Protein AF-R6ZI17-F1 (afdb_monomer_lite)

Foldseek 3Di:
DDPPPDPQVVVVVVCVVVVLAPDCVSVVVVVVVVVVVPDPPVVVVVVVVCCCVPPVVVRVVSSVVSVVVVVVD

pLDDT: mean 74.16, std 10.91, range [41.34, 87.5]

Sequence (73 aa):
MSFIAGSPREVLREAFQADLISDDAWMEMLKVRNELTHDYDCEIVKQHCHMIVEKYIDLFYDFEKKVKQLMDR

Radius of gyration: 14.47 Å; chains: 1; bounding box: 35×19×42 Å

Structure (mmCIF, N/CA/C/O backbone):
data_AF-R6ZI17-F1
#
_entry.id   AF-R6ZI17-F1
#
loop_
_atom_site.group_PDB
_atom_site.id
_atom_site.type_symbol
_atom_site.label_atom_id
_atom_site.label_alt_id
_atom_site.label_comp_id
_atom_site.label_asym_id
_atom_site.label_entity_id
_atom_site.label_seq_id
_atom_site.pdbx_PDB_ins_code
_atom_site.Cartn_x
_atom_site.Cartn_y
_atom_site.Cartn_z
_atom_site.occupancy
_atom_site.B_iso_or_equiv
_atom_site.auth_seq_id
_atom_site.auth_comp_id
_atom_site.auth_asym_id
_atom_site.auth_atom_id
_atom_site.pdbx_PDB_model_num
ATOM 1 N N . MET A 1 1 ? 8.139 8.371 24.582 1.00 43.53 1 MET A N 1
ATOM 2 C CA . MET A 1 1 ? 7.278 8.181 23.399 1.00 43.53 1 MET A CA 1
ATOM 3 C C . MET A 1 1 ? 8.195 8.053 22.191 1.00 43.53 1 MET A C 1
ATOM 5 O O . MET A 1 1 ? 8.436 9.015 21.478 1.00 43.53 1 MET A O 1
ATOM 9 N N . SER A 1 2 ? 8.853 6.901 22.068 1.00 41.34 2 SER A N 1
ATOM 10 C CA . SER A 1 2 ? 9.725 6.602 20.936 1.00 41.34 2 SER A CA 1
ATOM 11 C C . SER A 1 2 ? 8.828 6.162 19.792 1.00 41.34 2 SER A C 1
ATOM 13 O O . SER A 1 2 ? 8.208 5.105 19.880 1.00 41.34 2 SER A O 1
ATOM 15 N N . PHE A 1 3 ? 8.731 6.977 18.746 1.00 52.06 3 PHE A N 1
ATOM 16 C CA . PHE A 1 3 ? 8.268 6.502 17.451 1.00 52.06 3 PHE A CA 1
ATOM 17 C C . PHE A 1 3 ? 9.337 5.515 16.974 1.00 52.06 3 PHE A C 1
ATOM 19 O O . PHE A 1 3 ? 10.347 5.911 16.393 1.00 52.06 3 PHE A O 1
ATOM 26 N N . ILE A 1 4 ? 9.199 4.246 17.364 1.00 51.44 4 ILE A N 1
ATOM 27 C CA . ILE A 1 4 ? 10.043 3.172 16.855 1.00 51.44 4 ILE A CA 1
ATOM 28 C C . ILE A 1 4 ? 9.564 2.981 15.423 1.00 51.44 4 ILE A C 1
ATOM 30 O O . ILE A 1 4 ? 8.683 2.180 15.143 1.00 51.44 4 ILE A O 1
ATOM 34 N N . ALA A 1 5 ? 10.114 3.772 14.505 1.00 56.22 5 ALA A N 1
ATOM 35 C CA . ALA A 1 5 ? 10.160 3.361 13.119 1.00 56.22 5 ALA A CA 1
ATOM 36 C C . ALA A 1 5 ? 11.092 2.144 13.087 1.00 56.22 5 ALA A C 1
ATOM 38 O O . ALA A 1 5 ? 12.301 2.274 12.889 1.00 56.22 5 ALA A O 1
ATOM 39 N N . GLY A 1 6 ? 10.535 0.973 13.406 1.00 63.53 6 GLY A N 1
ATOM 40 C CA . GLY A 1 6 ? 11.189 -0.304 13.177 1.00 63.53 6 GLY A CA 1
ATOM 41 C C . GLY A 1 6 ? 11.496 -0.456 11.690 1.00 63.53 6 GLY A C 1
ATOM 42 O O . GLY A 1 6 ? 11.105 0.370 10.857 1.00 63.53 6 GLY A O 1
ATOM 43 N N . SER A 1 7 ? 12.196 -1.523 11.327 1.00 79.12 7 SER A N 1
ATOM 44 C CA . SER A 1 7 ? 12.356 -1.877 9.917 1.00 79.12 7 SER A CA 1
ATOM 45 C C . SER A 1 7 ? 10.990 -1.849 9.201 1.00 79.12 7 SER A C 1
ATOM 47 O O . SER A 1 7 ? 9.969 -2.129 9.831 1.00 79.12 7 SER A O 1
ATOM 49 N N . PRO A 1 8 ? 10.919 -1.554 7.889 1.00 77.12 8 PRO A N 1
ATOM 50 C CA . PRO A 1 8 ? 9.641 -1.507 7.167 1.00 77.12 8 PRO A CA 1
ATOM 51 C C . PRO A 1 8 ? 8.763 -2.749 7.392 1.00 77.12 8 PRO A C 1
ATOM 53 O O . PRO A 1 8 ? 7.542 -2.667 7.436 1.00 77.12 8 PRO A O 1
ATOM 56 N N . ARG A 1 9 ? 9.401 -3.902 7.615 1.00 81.06 9 ARG A N 1
ATOM 57 C CA . ARG A 1 9 ? 8.748 -5.159 7.976 1.00 81.06 9 ARG A CA 1
ATOM 58 C C . ARG A 1 9 ? 8.094 -5.137 9.361 1.00 81.06 9 ARG A C 1
ATOM 60 O O . ARG A 1 9 ? 7.015 -5.693 9.520 1.00 81.06 9 ARG A O 1
ATOM 67 N N . GLU A 1 10 ? 8.739 -4.541 10.358 1.00 82.06 10 GLU A N 1
ATOM 68 C CA . GLU A 1 10 ? 8.177 -4.394 11.706 1.00 82.06 10 GLU A CA 1
ATOM 69 C C . GLU A 1 10 ? 6.979 -3.450 11.705 1.00 82.06 10 GLU A C 1
ATOM 71 O O . GLU A 1 10 ? 5.959 -3.792 12.293 1.00 82.06 10 GLU A O 1
ATOM 76 N N . VAL A 1 11 ? 7.055 -2.344 10.959 1.00 83.62 11 VAL A N 1
ATOM 77 C CA . VAL A 1 11 ? 5.932 -1.405 10.802 1.00 83.62 11 VAL A CA 1
ATOM 78 C C . VAL A 1 11 ? 4.720 -2.095 10.172 1.00 83.62 11 VAL A C 1
ATOM 80 O O . VAL A 1 11 ? 3.610 -1.981 10.686 1.00 83.62 11 VAL A O 1
ATOM 83 N N . LEU A 1 12 ? 4.923 -2.869 9.098 1.00 83.12 12 LEU A N 1
ATOM 84 C CA . LEU A 1 12 ? 3.841 -3.649 8.485 1.00 83.12 12 LEU A CA 1
ATOM 85 C C . LEU A 1 12 ? 3.289 -4.712 9.442 1.00 83.12 12 LEU A C 1
ATOM 87 O O . LEU A 1 12 ? 2.081 -4.923 9.503 1.00 83.12 12 LEU A O 1
ATOM 91 N N . ARG A 1 13 ? 4.153 -5.359 10.231 1.00 82.44 13 ARG A N 1
ATOM 92 C CA . ARG A 1 13 ? 3.716 -6.359 11.209 1.00 82.44 13 ARG A CA 1
ATOM 93 C C . ARG A 1 13 ? 2.863 -5.741 12.316 1.00 82.44 13 ARG A C 1
ATOM 95 O O . ARG A 1 13 ? 1.851 -6.327 12.682 1.00 82.44 13 ARG A O 1
ATOM 102 N N . GLU A 1 14 ? 3.257 -4.585 12.840 1.00 83.44 14 GLU A N 1
ATOM 103 C CA . GLU A 1 14 ? 2.469 -3.853 13.837 1.00 83.44 14 GLU A CA 1
ATOM 104 C C . GLU A 1 14 ? 1.139 -3.370 13.252 1.00 83.44 14 GLU A C 1
ATOM 106 O O . GLU A 1 14 ? 0.101 -3.540 13.887 1.00 83.44 14 GLU A O 1
ATOM 111 N N . ALA A 1 15 ? 1.136 -2.856 12.017 1.00 82.19 15 ALA A N 1
ATOM 112 C CA . ALA A 1 15 ? -0.091 -2.452 11.331 1.00 82.19 15 ALA A CA 1
ATOM 113 C C . ALA A 1 15 ? -1.059 -3.631 11.116 1.00 82.19 15 ALA A C 1
ATOM 115 O O . ALA A 1 15 ? -2.267 -3.464 11.275 1.00 82.19 15 ALA A O 1
ATOM 116 N N . PHE A 1 16 ? -0.544 -4.824 10.801 1.00 82.31 16 PHE A N 1
ATOM 117 C CA . PHE A 1 16 ? -1.354 -6.041 10.693 1.00 82.31 16 PHE A CA 1
ATOM 118 C C . PHE A 1 16 ? -1.902 -6.483 12.056 1.00 82.31 16 PHE A C 1
ATOM 120 O O . PHE A 1 16 ? -3.082 -6.788 12.180 1.00 82.31 16 PHE A O 1
ATOM 127 N N . GLN A 1 17 ? -1.075 -6.458 13.107 1.00 81.62 17 GLN A N 1
ATOM 128 C CA . GLN A 1 17 ? -1.517 -6.767 14.475 1.00 81.62 17 GLN A CA 1
ATOM 129 C C . GLN A 1 17 ? -2.563 -5.781 15.006 1.00 81.62 17 GLN A C 1
ATOM 131 O O . GLN A 1 17 ? -3.394 -6.157 15.828 1.00 81.62 17 GLN A O 1
ATOM 136 N N . ALA A 1 18 ? -2.521 -4.531 14.547 1.00 82.25 18 ALA A N 1
ATOM 137 C CA . ALA A 1 18 ? -3.505 -3.503 14.862 1.00 82.25 18 ALA A CA 1
ATOM 138 C C . ALA A 1 18 ? -4.770 -3.580 13.982 1.00 82.25 18 ALA A C 1
ATOM 140 O O . ALA A 1 18 ? -5.588 -2.661 14.026 1.00 82.25 18 ALA A O 1
ATOM 141 N N . ASP A 1 19 ? -4.918 -4.627 13.159 1.00 80.38 19 ASP A N 1
ATOM 142 C CA . ASP A 1 19 ? -6.000 -4.790 12.181 1.00 80.38 19 ASP A CA 1
ATOM 143 C C . ASP A 1 19 ? -6.124 -3.608 11.195 1.00 80.38 19 ASP A C 1
ATOM 145 O O . ASP A 1 19 ? -7.158 -3.430 10.551 1.00 80.38 19 ASP A O 1
ATOM 149 N N . LEU A 1 20 ? -5.082 -2.787 11.029 1.00 80.44 20 LEU A N 1
ATOM 150 C CA . LEU A 1 20 ? -5.091 -1.639 10.114 1.00 80.44 20 LEU A CA 1
ATOM 151 C C . LEU A 1 20 ? -4.902 -2.069 8.658 1.00 80.44 20 LEU A C 1
ATOM 153 O O . LEU A 1 20 ? -5.441 -1.439 7.750 1.00 80.44 20 LEU A O 1
ATOM 157 N N . IL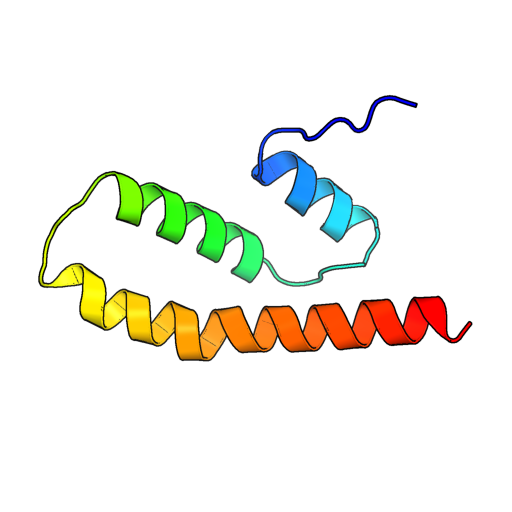E A 1 21 ? -4.168 -3.158 8.446 1.00 82.75 21 ILE A N 1
ATOM 158 C CA . ILE A 1 21 ? -3.976 -3.811 7.150 1.00 82.75 21 ILE A CA 1
ATOM 159 C C . ILE A 1 21 ? -4.287 -5.302 7.288 1.00 82.75 21 ILE A C 1
ATOM 161 O O . ILE A 1 21 ? -4.176 -5.855 8.378 1.00 82.75 21 ILE A O 1
ATOM 165 N N . SER A 1 22 ? -4.687 -5.953 6.198 1.00 73.94 22 SER A N 1
ATOM 166 C CA . SER A 1 22 ? -5.244 -7.314 6.249 1.00 73.94 22 SER A CA 1
ATOM 167 C C . SER A 1 22 ? -4.668 -8.284 5.220 1.00 73.94 22 SER A C 1
ATOM 169 O O . SER A 1 22 ? -5.086 -9.435 5.196 1.00 73.94 22 SER A O 1
ATOM 171 N N . ASP A 1 23 ? -3.738 -7.840 4.373 1.00 73.94 23 ASP A N 1
ATOM 172 C CA . ASP A 1 23 ? -3.278 -8.612 3.215 1.00 73.94 23 ASP A CA 1
ATOM 173 C C . ASP A 1 23 ? -1.754 -8.818 3.235 1.00 73.94 23 ASP A C 1
ATOM 175 O O . ASP A 1 23 ? -0.984 -7.892 3.509 1.00 73.94 23 ASP A O 1
ATOM 179 N N . ASP A 1 24 ? -1.312 -10.028 2.893 1.00 77.19 24 ASP A N 1
ATOM 180 C CA . ASP A 1 24 ? 0.098 -10.364 2.674 1.00 77.19 24 ASP A CA 1
ATOM 181 C C . ASP A 1 24 ? 0.694 -9.593 1.480 1.00 77.19 24 ASP A C 1
ATOM 183 O O . ASP A 1 24 ? 1.918 -9.450 1.370 1.00 77.19 24 ASP A O 1
ATOM 187 N N . ALA A 1 25 ? -0.155 -9.008 0.628 1.00 79.94 25 ALA A N 1
ATOM 188 C CA . ALA A 1 25 ? 0.234 -8.146 -0.483 1.00 79.94 25 ALA A CA 1
ATOM 189 C C . ALA A 1 25 ? 1.125 -6.958 -0.058 1.00 79.94 25 ALA A C 1
ATOM 191 O O .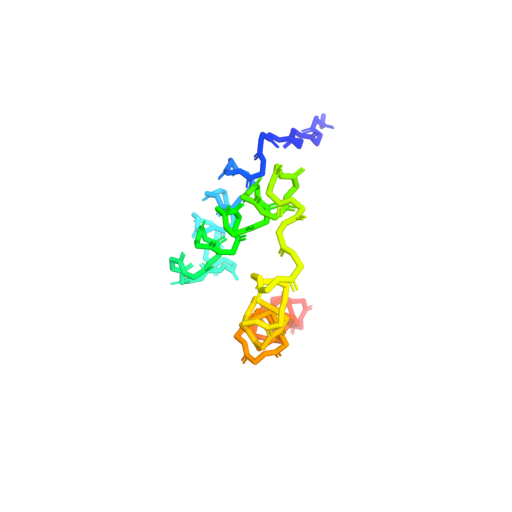 ALA A 1 25 ? 1.971 -6.506 -0.834 1.00 79.94 25 ALA A O 1
ATOM 192 N N . TRP A 1 26 ? 1.019 -6.487 1.191 1.00 81.38 26 TRP A N 1
ATOM 193 C CA . TRP A 1 26 ? 1.916 -5.461 1.741 1.00 81.38 26 TRP A CA 1
ATOM 194 C C . TRP A 1 26 ? 3.359 -5.959 1.913 1.00 81.38 26 TRP A C 1
ATOM 196 O O . TRP A 1 26 ? 4.321 -5.218 1.690 1.00 81.38 26 TRP A O 1
ATOM 206 N N . MET A 1 27 ? 3.533 -7.229 2.280 1.00 82.38 27 MET A N 1
ATOM 207 C CA . MET A 1 27 ? 4.850 -7.858 2.390 1.00 82.38 27 MET A CA 1
ATOM 208 C C . MET A 1 27 ? 5.452 -8.150 1.012 1.00 82.38 27 MET A C 1
ATOM 210 O O . MET A 1 27 ? 6.667 -8.017 0.838 1.00 82.38 27 MET A O 1
ATOM 214 N N . GLU A 1 28 ? 4.620 -8.503 0.028 1.00 82.25 28 GLU A N 1
ATOM 215 C CA . GLU A 1 28 ? 5.048 -8.624 -1.372 1.00 82.25 28 GLU A CA 1
ATOM 216 C C . GLU A 1 28 ? 5.495 -7.273 -1.940 1.00 82.25 28 GLU A C 1
ATOM 218 O O . GLU A 1 28 ? 6.576 -7.193 -2.523 1.00 82.25 28 GLU A O 1
ATOM 223 N N . MET A 1 29 ? 4.741 -6.197 -1.680 1.00 82.81 29 MET A N 1
ATOM 224 C CA . MET A 1 29 ? 5.129 -4.825 -2.037 1.00 82.81 29 MET A CA 1
ATOM 225 C C . MET A 1 29 ? 6.520 -4.475 -1.510 1.00 82.81 29 MET A C 1
ATOM 227 O O . MET A 1 29 ? 7.355 -3.939 -2.242 1.00 82.81 29 MET A O 1
ATOM 231 N N . LEU A 1 30 ? 6.794 -4.798 -0.244 1.00 82.31 30 LEU A N 1
ATOM 232 C CA . LEU A 1 30 ? 8.083 -4.498 0.369 1.00 82.31 30 LEU A CA 1
ATOM 233 C C . LEU A 1 30 ? 9.239 -5.266 -0.293 1.00 82.31 30 LEU A C 1
ATOM 235 O O . LEU A 1 30 ? 10.318 -4.697 -0.468 1.00 82.31 30 LEU A O 1
ATOM 239 N N . LYS A 1 31 ? 9.029 -6.534 -0.669 1.00 80.06 31 LYS A N 1
ATOM 240 C CA . LYS A 1 31 ? 10.029 -7.322 -1.410 1.00 80.06 31 LYS A CA 1
ATOM 241 C C . LYS A 1 31 ? 10.299 -6.730 -2.787 1.00 80.06 31 LYS A C 1
ATOM 243 O O . LYS A 1 31 ? 11.454 -6.436 -3.077 1.00 80.06 31 LYS A O 1
ATOM 248 N N . VAL A 1 32 ? 9.246 -6.459 -3.561 1.00 78.06 32 VAL A N 1
ATOM 249 C CA . VAL A 1 32 ? 9.358 -5.852 -4.896 1.00 78.06 32 VAL A CA 1
ATOM 250 C C . VAL A 1 32 ? 10.098 -4.516 -4.819 1.00 78.06 32 VAL A C 1
ATOM 252 O O . VAL A 1 32 ? 11.003 -4.259 -5.605 1.00 78.06 32 VAL A O 1
ATOM 255 N N . ARG A 1 33 ? 9.800 -3.679 -3.818 1.00 79.31 33 ARG A N 1
ATOM 256 C CA . ARG A 1 33 ? 10.511 -2.410 -3.595 1.00 79.31 33 ARG A CA 1
ATOM 257 C C . ARG A 1 33 ? 12.003 -2.602 -3.303 1.00 79.31 33 ARG A C 1
ATOM 259 O O . AR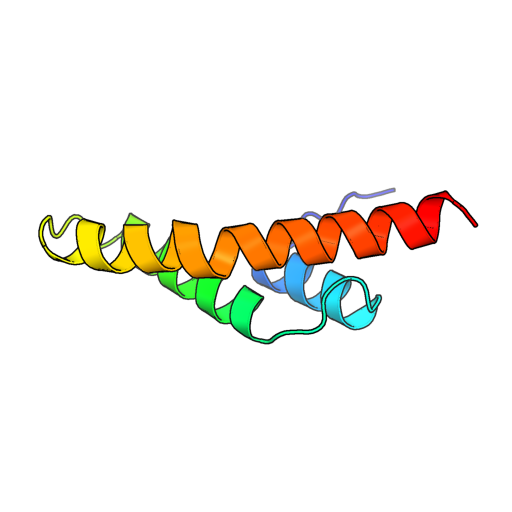G A 1 33 ? 12.802 -1.786 -3.751 1.00 79.31 33 ARG A O 1
ATOM 266 N N . ASN A 1 34 ? 12.382 -3.637 -2.554 1.00 75.50 34 ASN A N 1
ATOM 267 C CA . ASN A 1 34 ? 13.790 -3.918 -2.255 1.00 75.50 34 ASN A CA 1
ATOM 268 C C . ASN A 1 34 ? 14.535 -4.491 -3.474 1.00 75.50 34 ASN A C 1
ATOM 270 O O . ASN A 1 34 ? 15.692 -4.138 -3.696 1.00 75.50 34 ASN A O 1
ATOM 274 N N . GLU A 1 35 ? 13.871 -5.317 -4.281 1.00 73.75 35 GLU A N 1
ATOM 275 C CA . GLU A 1 35 ? 14.416 -5.855 -5.536 1.00 73.75 35 GLU A CA 1
ATOM 276 C C . GLU A 1 35 ? 14.623 -4.733 -6.568 1.00 73.75 35 GLU A C 1
ATOM 278 O O . GLU A 1 35 ? 15.713 -4.595 -7.121 1.00 73.75 35 GLU A O 1
ATOM 283 N N . LEU A 1 36 ? 13.652 -3.821 -6.710 1.00 68.00 36 LEU A N 1
ATOM 284 C CA . LEU A 1 36 ? 13.737 -2.656 -7.604 1.00 68.00 36 LEU A CA 1
ATOM 285 C C . LEU A 1 36 ? 14.894 -1.702 -7.281 1.00 68.00 36 LEU A C 1
ATOM 287 O O . LEU A 1 36 ? 15.402 -1.023 -8.169 1.00 68.00 36 LEU A O 1
ATOM 291 N N . THR A 1 37 ? 15.303 -1.602 -6.013 1.00 64.94 37 THR A N 1
ATOM 292 C CA . THR A 1 37 ? 16.450 -0.758 -5.641 1.00 64.94 37 THR A CA 1
ATOM 293 C C . THR A 1 37 ? 17.798 -1.370 -6.007 1.00 64.94 37 THR A C 1
ATOM 295 O O . THR A 1 37 ? 18.793 -0.642 -6.033 1.00 64.94 37 THR A O 1
ATOM 298 N N . HIS A 1 38 ? 17.845 -2.681 -6.260 1.00 64.69 38 HIS A N 1
ATOM 299 C CA . HIS A 1 38 ? 19.081 -3.398 -6.555 1.00 64.69 38 HIS A CA 1
ATOM 300 C C . HIS A 1 38 ? 19.235 -3.708 -8.048 1.00 64.69 38 HIS A C 1
ATOM 302 O O . HIS A 1 38 ? 20.322 -3.509 -8.589 1.00 64.69 38 HIS A O 1
ATOM 308 N N . ASP A 1 39 ? 18.145 -4.090 -8.715 1.00 58.31 39 ASP A N 1
ATOM 309 C CA . ASP A 1 39 ? 18.135 -4.456 -10.128 1.00 58.31 39 ASP A CA 1
ATOM 310 C C . ASP A 1 39 ? 17.607 -3.300 -10.990 1.00 58.31 39 ASP A C 1
ATOM 312 O O . ASP A 1 39 ? 16.414 -3.166 -11.261 1.00 58.31 39 ASP A O 1
ATOM 316 N N . TYR A 1 40 ? 18.526 -2.452 -11.462 1.00 56.00 40 TYR A N 1
ATOM 317 C CA . TYR A 1 40 ? 18.280 -1.463 -12.524 1.00 56.00 40 TYR A CA 1
ATOM 318 C C . TYR A 1 40 ? 18.161 -2.142 -13.904 1.00 56.00 40 TYR A C 1
ATOM 320 O O . TYR A 1 40 ? 18.784 -1.709 -14.875 1.00 56.00 40 TYR A O 1
ATOM 328 N N . ASP A 1 41 ? 17.382 -3.218 -14.013 1.00 62.56 41 ASP A N 1
ATOM 329 C CA . ASP A 1 41 ? 17.137 -3.873 -15.295 1.00 62.56 41 ASP A CA 1
ATOM 330 C C . ASP A 1 41 ? 15.920 -3.226 -15.973 1.00 62.56 41 ASP A C 1
ATOM 332 O O . ASP A 1 41 ? 14.790 -3.256 -15.481 1.00 62.56 41 ASP A O 1
ATOM 336 N N . CYS A 1 42 ? 16.153 -2.548 -17.095 1.00 59.34 42 CYS A N 1
ATOM 337 C CA . CYS A 1 42 ? 15.180 -1.639 -17.716 1.00 59.34 42 CYS A CA 1
ATOM 338 C C . CYS A 1 42 ? 13.900 -2.358 -18.209 1.00 59.34 42 CYS A C 1
ATOM 340 O O . CYS A 1 42 ? 12.844 -1.737 -18.346 1.00 59.34 42 CYS A O 1
ATOM 342 N N . GLU A 1 43 ? 13.976 -3.673 -18.427 1.00 60.44 43 GLU A N 1
ATOM 343 C CA . GLU A 1 43 ? 12.856 -4.548 -18.814 1.00 60.44 43 GLU A CA 1
ATOM 344 C C . GLU A 1 43 ? 11.905 -4.853 -17.638 1.00 60.44 43 GLU A C 1
ATOM 346 O O . GLU A 1 43 ? 10.688 -4.948 -17.817 1.00 60.44 43 GLU A O 1
ATOM 351 N N . ILE A 1 44 ? 12.441 -4.925 -16.418 1.00 62.12 44 ILE A N 1
ATOM 352 C CA . ILE A 1 44 ? 11.728 -5.274 -15.179 1.00 62.12 44 ILE A CA 1
ATOM 353 C C . ILE A 1 44 ? 10.803 -4.119 -14.744 1.00 62.12 44 ILE A C 1
ATOM 355 O O . ILE A 1 44 ? 9.661 -4.324 -14.321 1.00 62.12 44 ILE A O 1
ATOM 359 N N . VAL A 1 45 ? 11.227 -2.875 -14.976 1.00 63.00 45 VAL A N 1
ATOM 360 C CA . VAL A 1 45 ? 10.509 -1.655 -14.565 1.00 63.00 45 VAL A CA 1
ATOM 361 C C . VAL A 1 45 ? 9.068 -1.599 -15.087 1.00 63.00 45 VAL A C 1
ATOM 363 O O . VAL A 1 45 ? 8.168 -1.228 -14.337 1.00 63.00 45 VAL A O 1
ATOM 366 N N . LYS A 1 46 ? 8.800 -1.993 -16.340 1.00 65.06 46 LYS A N 1
ATOM 367 C CA . LYS A 1 46 ? 7.445 -1.885 -16.920 1.00 65.06 46 LYS A CA 1
ATOM 368 C C . LYS A 1 46 ? 6.444 -2.847 -16.280 1.00 65.06 46 LYS A C 1
ATOM 370 O O . LYS A 1 46 ? 5.311 -2.447 -16.018 1.00 65.06 46 LYS A O 1
ATOM 375 N N . GLN A 1 47 ? 6.855 -4.086 -16.010 1.00 66.94 47 GLN A N 1
ATOM 376 C CA . GLN A 1 47 ? 5.990 -5.075 -15.362 1.00 66.94 47 GLN A CA 1
ATOM 377 C C . GLN A 1 47 ? 5.718 -4.700 -13.900 1.00 66.94 47 GLN A C 1
ATOM 379 O O . GLN A 1 47 ? 4.581 -4.804 -13.435 1.00 66.94 47 GLN A O 1
ATOM 384 N N . HIS A 1 48 ? 6.718 -4.169 -13.193 1.00 66.00 48 HIS A N 1
ATOM 385 C CA . HIS A 1 48 ? 6.516 -3.706 -11.820 1.00 66.00 48 HIS A CA 1
ATOM 386 C C . HIS A 1 48 ? 5.752 -2.388 -11.728 1.00 66.00 48 HIS A C 1
ATOM 388 O O . HIS A 1 48 ? 4.969 -2.237 -10.797 1.00 66.00 48 HIS A O 1
ATOM 394 N N . CYS A 1 49 ? 5.880 -1.464 -12.687 1.00 67.69 49 CYS A N 1
ATOM 395 C CA . CYS A 1 49 ? 5.024 -0.275 -12.743 1.00 67.69 49 CYS A CA 1
ATOM 396 C C . CYS A 1 49 ? 3.543 -0.658 -12.831 1.00 67.69 49 CYS A C 1
ATOM 398 O O . CYS A 1 49 ? 2.724 -0.039 -12.158 1.00 67.69 49 CYS A O 1
ATOM 400 N N . HIS A 1 50 ? 3.207 -1.695 -13.603 1.00 67.94 50 HIS A N 1
ATOM 401 C CA . HIS A 1 50 ? 1.837 -2.199 -13.680 1.00 67.94 50 HIS A CA 1
ATOM 402 C C . HIS A 1 50 ? 1.370 -2.748 -12.327 1.00 67.94 50 HIS A C 1
ATOM 404 O O . HIS A 1 50 ? 0.338 -2.325 -11.826 1.00 67.94 50 HIS A O 1
ATOM 410 N N . MET A 1 51 ? 2.178 -3.580 -11.659 1.00 69.75 51 MET A N 1
ATOM 411 C CA . MET A 1 51 ? 1.858 -4.064 -10.306 1.00 69.75 51 MET A CA 1
ATOM 412 C C . MET A 1 51 ? 1.726 -2.938 -9.271 1.00 69.75 51 MET A C 1
ATOM 414 O O . MET A 1 51 ? 0.831 -2.980 -8.430 1.00 69.75 51 MET A O 1
ATOM 418 N N . ILE A 1 52 ? 2.590 -1.923 -9.326 1.00 72.38 52 ILE A N 1
ATOM 419 C CA . ILE A 1 52 ? 2.533 -0.786 -8.404 1.00 72.38 52 ILE A CA 1
ATOM 420 C C . ILE A 1 52 ? 1.234 -0.006 -8.596 1.00 72.38 52 ILE A C 1
ATOM 422 O O . ILE A 1 52 ? 0.554 0.304 -7.620 1.00 72.38 52 ILE A O 1
ATOM 426 N N . VAL A 1 53 ? 0.884 0.297 -9.844 1.00 72.06 53 VAL A N 1
ATOM 427 C CA . VAL A 1 53 ? -0.295 1.110 -10.154 1.00 72.06 53 VAL A CA 1
ATOM 428 C C . VAL A 1 53 ? -1.588 0.326 -9.953 1.00 72.06 53 VAL A C 1
ATOM 430 O O . VAL A 1 53 ? -2.535 0.880 -9.412 1.00 72.06 53 VAL A O 1
ATOM 433 N N . GLU A 1 54 ? -1.636 -0.945 -10.347 1.00 73.38 54 GLU A N 1
ATOM 434 C CA . GLU A 1 54 ? -2.876 -1.727 -10.319 1.00 73.38 54 GLU A CA 1
ATOM 435 C C . GLU A 1 54 ? -3.145 -2.420 -8.985 1.00 73.38 54 GLU A C 1
ATOM 437 O O . GLU A 1 54 ? -4.300 -2.619 -8.643 1.00 73.38 54 GLU A O 1
ATOM 442 N N . LYS A 1 55 ? -2.117 -2.816 -8.222 1.00 74.50 55 LYS A N 1
ATOM 443 C CA . LYS A 1 55 ? -2.327 -3.516 -6.941 1.00 74.50 55 LYS A CA 1
ATOM 444 C C . LYS A 1 55 ? -2.029 -2.649 -5.736 1.00 74.50 55 LYS A C 1
ATOM 446 O O . LYS A 1 55 ? -2.775 -2.672 -4.763 1.00 74.50 55 LYS A O 1
ATOM 451 N N . TYR A 1 56 ? -0.916 -1.920 -5.748 1.00 78.12 56 TYR A N 1
ATOM 452 C CA . TYR A 1 56 ? -0.478 -1.237 -4.531 1.00 78.12 56 TYR A CA 1
ATOM 453 C C . TYR A 1 56 ? -1.284 0.026 -4.252 1.00 78.12 56 TYR A C 1
ATOM 455 O O . TYR A 1 56 ? -1.570 0.301 -3.091 1.00 78.12 56 TYR A O 1
ATOM 463 N N . ILE A 1 57 ? -1.708 0.757 -5.285 1.00 81.31 57 ILE A N 1
ATOM 464 C CA . ILE A 1 57 ? -2.587 1.922 -5.116 1.00 81.31 57 ILE A CA 1
ATOM 465 C C . ILE A 1 57 ? -3.927 1.520 -4.481 1.00 81.31 57 ILE A C 1
ATOM 467 O O . ILE A 1 57 ? -4.366 2.178 -3.539 1.00 81.31 57 ILE A O 1
ATOM 471 N N . ASP A 1 58 ? -4.532 0.418 -4.926 1.00 83.19 58 ASP A N 1
ATOM 472 C CA . ASP A 1 58 ? -5.791 -0.079 -4.360 1.00 83.19 58 ASP A CA 1
ATOM 473 C C . ASP A 1 58 ? -5.647 -0.440 -2.873 1.00 83.19 58 ASP A C 1
ATOM 475 O O . ASP A 1 58 ? -6.483 -0.048 -2.059 1.00 83.19 58 ASP A O 1
ATOM 479 N N . LEU A 1 59 ? -4.527 -1.064 -2.480 1.00 83.44 59 LEU A N 1
ATOM 480 C CA . LEU A 1 59 ? -4.221 -1.322 -1.066 1.00 83.44 59 LEU A CA 1
ATOM 481 C C . LEU A 1 59 ? -4.153 -0.031 -0.238 1.00 83.44 59 LEU A C 1
ATOM 483 O O . LEU A 1 59 ? -4.622 -0.002 0.902 1.00 83.44 59 LEU A O 1
ATOM 487 N N . PHE A 1 60 ? -3.589 1.048 -0.791 1.00 83.31 60 PHE A N 1
ATOM 488 C CA . PHE A 1 60 ? -3.560 2.344 -0.110 1.00 83.31 60 PHE A CA 1
ATOM 489 C C . PHE A 1 60 ? -4.954 2.969 0.020 1.00 83.31 60 PHE A C 1
ATOM 491 O O . PHE A 1 60 ? -5.235 3.571 1.057 1.00 83.31 60 PHE A O 1
ATOM 498 N N . TYR A 1 61 ? -5.836 2.807 -0.970 1.00 85.69 61 TYR A N 1
ATOM 499 C CA . TYR A 1 61 ? -7.227 3.260 -0.864 1.00 85.69 61 TYR A CA 1
ATOM 500 C C . TYR A 1 61 ? -8.013 2.482 0.195 1.00 85.69 61 TYR A C 1
ATOM 502 O O . TYR A 1 61 ? -8.743 3.085 0.989 1.00 85.69 61 TYR A O 1
ATOM 510 N N . ASP A 1 62 ? -7.831 1.164 0.264 1.00 85.25 62 ASP A N 1
ATOM 511 C CA . ASP A 1 62 ? -8.451 0.335 1.299 1.00 85.25 62 ASP A CA 1
ATOM 512 C C . ASP A 1 62 ? -7.946 0.706 2.698 1.00 85.25 62 ASP A C 1
ATOM 514 O O . ASP A 1 62 ? -8.738 0.833 3.639 1.00 85.25 62 ASP A O 1
ATOM 518 N N . PHE A 1 63 ? -6.642 0.962 2.828 1.00 84.75 63 PHE A N 1
ATOM 519 C CA . PHE A 1 63 ? -6.057 1.472 4.064 1.00 84.75 63 PHE A CA 1
ATOM 520 C C . PHE A 1 63 ? -6.636 2.840 4.447 1.00 84.75 63 PHE A C 1
ATOM 522 O O . PHE A 1 63 ? -7.075 3.023 5.583 1.00 84.75 63 PHE A O 1
ATOM 529 N N . GLU A 1 64 ? -6.706 3.788 3.507 1.00 87.50 64 GLU A N 1
ATOM 530 C CA . GLU A 1 64 ? -7.281 5.116 3.748 1.00 87.50 64 GLU A CA 1
ATOM 531 C C . GLU A 1 64 ? -8.731 5.007 4.241 1.00 87.50 64 GLU A C 1
ATOM 533 O O . GLU A 1 64 ? -9.115 5.656 5.218 1.00 87.50 64 GLU A O 1
ATOM 538 N N . LYS A 1 65 ? -9.536 4.147 3.609 1.00 86.25 65 LYS A N 1
ATOM 539 C CA . LYS A 1 65 ? -10.921 3.896 4.016 1.00 86.25 65 LYS A CA 1
ATOM 540 C C . LYS A 1 65 ? -11.001 3.341 5.436 1.00 86.25 65 LYS A C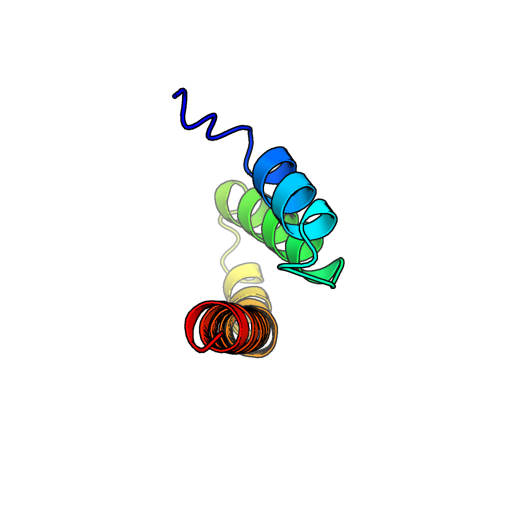 1
ATOM 542 O O . LYS A 1 65 ? -11.846 3.791 6.211 1.00 86.25 65 LYS A O 1
ATOM 547 N N . LYS A 1 66 ? -10.127 2.397 5.790 1.00 84.75 66 LYS A N 1
ATOM 548 C CA . LYS A 1 66 ? -10.094 1.804 7.132 1.00 84.75 66 LYS A CA 1
ATOM 549 C C . LYS A 1 66 ? -9.687 2.823 8.196 1.00 84.75 66 LYS A C 1
ATOM 551 O O . LYS A 1 66 ? -10.311 2.881 9.253 1.00 84.75 66 LYS A O 1
ATOM 556 N N . VAL A 1 67 ? -8.716 3.684 7.893 1.00 84.88 67 VAL A N 1
ATOM 557 C CA . VAL A 1 67 ? -8.310 4.785 8.780 1.00 84.88 67 VAL A CA 1
ATOM 558 C C . VAL A 1 67 ? -9.435 5.807 8.952 1.00 84.88 67 VAL A C 1
ATOM 560 O O . VAL A 1 67 ? -9.733 6.183 10.083 1.00 84.88 67 VAL A O 1
ATOM 563 N N . LYS A 1 68 ? -10.117 6.212 7.871 1.00 86.62 68 LYS A N 1
ATOM 564 C CA . LYS A 1 68 ? -11.274 7.124 7.950 1.00 86.62 68 LYS A CA 1
ATOM 565 C C . LYS A 1 68 ? -12.382 6.559 8.841 1.00 86.62 68 LYS A C 1
ATOM 567 O O . LYS A 1 68 ? -12.851 7.253 9.734 1.00 86.62 68 LYS A O 1
ATOM 572 N N . GLN A 1 69 ? -12.720 5.277 8.689 1.00 84.12 69 GLN A N 1
ATOM 573 C CA . GLN A 1 69 ? -13.704 4.605 9.552 1.00 84.12 69 GLN A CA 1
ATOM 574 C C . GLN A 1 69 ? -13.325 4.605 11.040 1.00 84.12 69 GLN A C 1
ATOM 576 O O . GLN A 1 69 ? -14.211 4.607 11.891 1.00 84.12 69 GLN A O 1
ATOM 581 N N . LEU A 1 70 ? -12.029 4.569 11.361 1.00 82.25 70 LEU A N 1
ATOM 582 C CA . LEU A 1 70 ? -11.539 4.645 12.738 1.00 82.25 70 LEU A CA 1
ATOM 583 C C . LEU A 1 70 ? -11.525 6.079 13.285 1.00 82.25 70 LEU A C 1
ATOM 585 O O . LEU A 1 70 ? -11.651 6.247 14.491 1.00 82.25 70 LEU A O 1
ATOM 589 N N . MET A 1 71 ? -11.362 7.088 12.424 1.00 76.81 71 MET A N 1
ATOM 590 C CA . MET A 1 71 ? -11.379 8.506 12.807 1.00 76.81 71 MET A CA 1
ATOM 591 C C . MET A 1 71 ? -12.793 9.080 12.956 1.00 76.81 71 MET A C 1
ATOM 593 O O . MET A 1 71 ? -12.988 9.990 13.754 1.00 76.81 71 MET A O 1
ATOM 597 N N . ASP A 1 72 ? -13.767 8.556 12.209 1.00 71.69 72 ASP A N 1
ATOM 598 C CA . ASP A 1 72 ? -15.182 8.952 12.291 1.00 71.69 72 ASP A CA 1
ATOM 599 C C . ASP A 1 72 ? -15.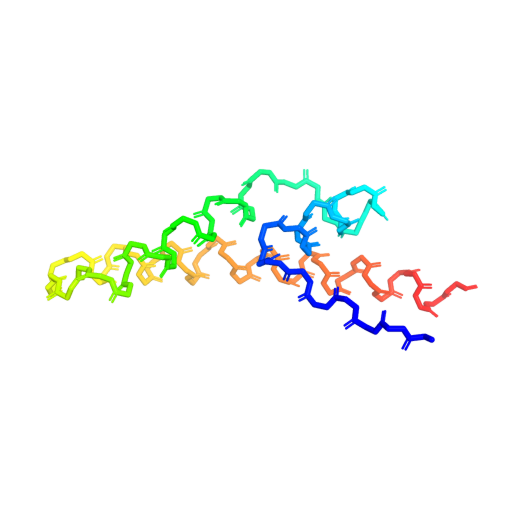928 8.310 13.484 1.00 71.69 72 ASP A C 1
ATOM 601 O O . ASP A 1 72 ? -17.158 8.380 13.570 1.00 71.69 72 ASP A O 1
ATOM 605 N N . ARG A 1 73 ? -15.202 7.663 14.401 1.00 53.47 73 ARG A N 1
ATOM 606 C CA . ARG A 1 73 ? -15.729 6.928 15.554 1.00 53.47 73 ARG A CA 1
ATOM 607 C C . ARG A 1 73 ? -15.216 7.509 16.866 1.00 53.47 73 ARG A C 1
ATOM 609 O O . ARG A 1 73 ? -16.021 7.525 17.824 1.00 53.47 73 ARG A O 1
#

Secondary structure (DSSP, 8-state):
-------HHHH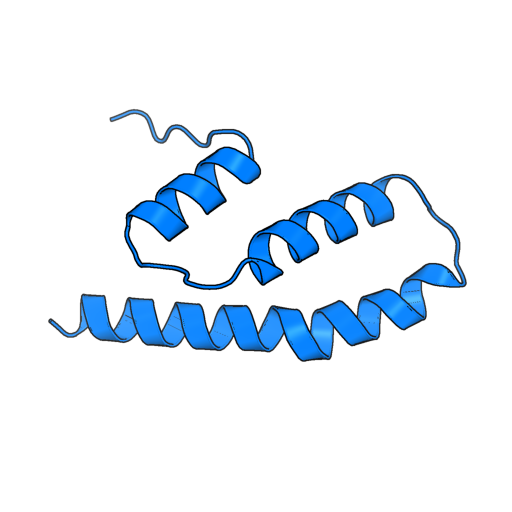HHHHHHTTS---THHHHHHHHHHHHTT---TTHHHHHHHHIIIIIHHHHHHHHHHHHHHH--